Protein AF-A0AAD5WHU2-F1 (afdb_monomer_lite)

Foldseek 3Di:
DDDPDDPPPPCVVVVVVVCVVVVVPDPPPPDDQDFDPQCVQVVHTHGPVVCQVVPPCNPPPPPRDPPPPPPPPD

Structure (mmCIF, N/CA/C/O backbone):
data_AF-A0AAD5WHU2-F1
#
_entry.id   AF-A0AAD5WHU2-F1
#
loop_
_atom_site.group_PDB
_atom_site.id
_atom_site.type_symbol
_atom_site.label_atom_id
_atom_site.label_alt_id
_atom_site.label_comp_id
_atom_site.label_asym_id
_atom_site.label_entity_id
_atom_site.label_seq_id
_atom_site.pdbx_PDB_ins_code
_atom_site.Cartn_x
_atom_site.Cartn_y
_atom_site.Cartn_z
_atom_site.occupancy
_atom_site.B_iso_or_equiv
_atom_site.auth_seq_id
_atom_site.auth_comp_id
_atom_site.auth_asym_id
_atom_site.auth_atom_id
_atom_site.pdbx_PDB_model_num
ATOM 1 N N . MET A 1 1 ? 47.028 -22.643 -37.665 1.00 44.47 1 MET A N 1
ATOM 2 C CA . MET A 1 1 ? 47.543 -22.826 -36.293 1.00 44.47 1 MET A CA 1
ATOM 3 C C . MET A 1 1 ? 46.867 -21.786 -35.417 1.00 44.47 1 MET A C 1
ATOM 5 O O . MET A 1 1 ? 47.083 -20.598 -35.602 1.00 44.47 1 MET A O 1
ATOM 9 N N . THR A 1 2 ? 45.934 -22.245 -34.592 1.00 55.28 2 THR A N 1
ATOM 10 C CA . THR A 1 2 ? 44.979 -21.444 -33.819 1.00 55.28 2 THR A CA 1
ATOM 11 C C . THR A 1 2 ? 45.590 -21.051 -32.490 1.00 55.28 2 THR A C 1
ATOM 13 O O . THR A 1 2 ? 45.795 -21.959 -31.698 1.00 55.28 2 THR A O 1
ATOM 16 N N . GLN A 1 3 ? 45.820 -19.764 -32.210 1.00 48.31 3 GLN A N 1
ATOM 17 C CA . GLN A 1 3 ? 45.968 -19.264 -30.832 1.00 48.31 3 GLN A CA 1
ATOM 18 C C . GLN A 1 3 ? 45.502 -17.801 -30.742 1.00 48.31 3 GLN A C 1
ATOM 20 O O . GLN A 1 3 ? 46.301 -16.871 -30.711 1.00 48.31 3 GLN A O 1
ATOM 25 N N . LEU A 1 4 ? 44.182 -17.589 -30.706 1.00 57.03 4 LEU A N 1
ATOM 26 C CA . LEU A 1 4 ? 43.619 -16.362 -30.142 1.00 57.03 4 LEU A CA 1
ATOM 27 C C . LEU A 1 4 ? 43.667 -16.523 -28.621 1.00 57.03 4 LEU A C 1
ATOM 29 O O . LEU A 1 4 ? 42.908 -17.297 -28.041 1.00 57.03 4 LEU A O 1
ATOM 33 N N . GLY A 1 5 ? 44.644 -15.862 -28.003 1.00 45.12 5 GLY A N 1
ATOM 34 C CA . GLY A 1 5 ? 44.888 -15.911 -26.570 1.00 45.12 5 GLY A CA 1
ATOM 35 C C . GLY A 1 5 ? 43.681 -15.419 -25.776 1.00 45.12 5 GLY A C 1
ATOM 36 O O . GLY A 1 5 ? 43.246 -14.275 -25.907 1.00 45.12 5 GLY A O 1
ATOM 37 N N . PHE A 1 6 ? 43.169 -16.288 -24.912 1.00 55.78 6 PHE A N 1
ATOM 38 C CA . PHE A 1 6 ? 42.206 -15.943 -23.879 1.00 55.78 6 PHE A CA 1
ATOM 39 C C . PHE A 1 6 ? 42.912 -15.118 -22.795 1.00 55.78 6 PHE A C 1
ATOM 41 O O . PHE A 1 6 ? 43.401 -15.655 -21.804 1.00 55.78 6 PHE A O 1
ATOM 48 N N . TYR A 1 7 ? 42.969 -13.796 -22.965 1.00 53.34 7 TYR A N 1
ATOM 49 C CA . TYR A 1 7 ? 43.267 -12.891 -21.854 1.00 53.34 7 TYR A CA 1
ATOM 50 C C . TYR A 1 7 ? 42.067 -12.892 -20.901 1.00 53.34 7 TYR A C 1
ATOM 52 O O . TYR A 1 7 ? 41.156 -12.073 -21.028 1.00 53.34 7 TYR A O 1
ATOM 60 N N . ALA A 1 8 ? 42.050 -13.827 -19.950 1.00 58.50 8 ALA A N 1
ATOM 61 C CA . ALA A 1 8 ? 41.117 -13.786 -18.833 1.00 58.50 8 ALA A CA 1
ATOM 62 C C . ALA A 1 8 ? 41.395 -12.506 -18.028 1.00 58.50 8 ALA A C 1
ATOM 64 O O . ALA A 1 8 ? 42.418 -12.382 -17.356 1.00 58.50 8 ALA A O 1
A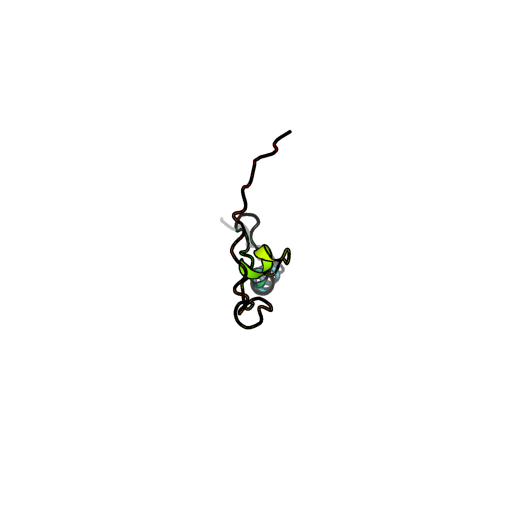TOM 65 N N . LYS A 1 9 ? 40.513 -11.510 -18.166 1.00 61.34 9 LYS A N 1
ATOM 66 C CA . LYS A 1 9 ? 40.602 -10.226 -17.465 1.00 61.34 9 LYS A CA 1
ATOM 67 C C . LYS A 1 9 ? 40.334 -10.468 -15.970 1.00 61.34 9 LYS A C 1
ATOM 69 O O . LYS A 1 9 ? 39.207 -10.814 -15.621 1.00 61.34 9 LYS A O 1
ATOM 74 N N . PRO A 1 10 ? 41.312 -10.254 -15.069 1.00 56.84 10 PRO A N 1
ATOM 75 C CA . PRO A 1 10 ? 41.176 -10.586 -13.645 1.00 56.84 10 PRO A CA 1
ATOM 76 C C . PRO A 1 10 ? 40.125 -9.745 -12.895 1.00 56.84 10 PRO A C 1
ATOM 78 O O . PRO A 1 10 ? 39.780 -10.064 -11.763 1.00 56.84 10 PRO A O 1
ATOM 81 N N . PHE A 1 11 ? 39.588 -8.685 -13.509 1.00 55.22 11 PHE A N 1
ATOM 82 C CA . PHE A 1 11 ? 38.657 -7.753 -12.863 1.00 55.22 11 PHE A CA 1
ATOM 83 C C . PHE A 1 11 ? 37.168 -8.136 -13.002 1.00 55.22 11 PHE A C 1
ATOM 85 O O . PHE A 1 11 ? 36.339 -7.658 -12.229 1.00 55.22 11 PHE A O 1
ATOM 92 N N . GLU A 1 12 ? 36.813 -9.032 -13.932 1.00 52.78 12 GLU A N 1
ATOM 93 C CA . GLU A 1 12 ? 35.412 -9.417 -14.206 1.00 52.78 12 GLU A CA 1
ATOM 94 C C . GLU A 1 12 ? 34.781 -10.258 -13.077 1.00 52.78 12 GLU A C 1
ATOM 96 O O . GLU A 1 12 ? 33.578 -10.182 -12.820 1.00 52.78 12 GLU A O 1
ATOM 101 N N . LEU A 1 13 ? 35.594 -11.012 -12.327 1.00 56.06 13 LEU A N 1
ATOM 102 C CA . LEU A 1 13 ? 35.136 -11.802 -11.171 1.00 56.06 13 LEU A CA 1
ATOM 103 C C . LEU A 1 13 ? 34.636 -10.919 -10.009 1.00 56.06 13 LEU A C 1
ATOM 105 O O . LEU A 1 13 ? 33.777 -11.335 -9.224 1.00 56.06 13 LEU A O 1
ATOM 109 N N . SER A 1 14 ? 35.127 -9.679 -9.926 1.00 60.81 14 SER A N 1
ATOM 110 C CA . SER A 1 14 ? 34.723 -8.701 -8.911 1.00 60.81 14 SER A CA 1
ATOM 111 C C . SER A 1 14 ? 33.297 -8.189 -9.154 1.00 60.81 14 SER A C 1
ATOM 113 O O . SER A 1 14 ? 32.480 -8.134 -8.235 1.00 60.81 14 SER A O 1
ATOM 115 N N . LEU A 1 15 ? 32.930 -7.928 -10.414 1.00 58.09 15 LEU A N 1
ATOM 116 C CA . LEU A 1 15 ? 31.585 -7.467 -10.782 1.00 58.09 15 LEU A CA 1
ATOM 117 C C . LEU A 1 15 ? 30.507 -8.529 -10.519 1.00 58.09 15 LEU A C 1
ATOM 119 O O . LEU A 1 15 ? 29.414 -8.204 -10.048 1.00 58.09 15 LEU A O 1
ATOM 123 N N . LEU A 1 16 ? 30.821 -9.811 -10.744 1.00 61.97 16 LEU A N 1
ATOM 124 C CA . LEU A 1 16 ? 29.909 -10.928 -10.464 1.00 61.97 16 LEU A CA 1
ATOM 125 C C . LEU A 1 16 ? 29.657 -11.139 -8.961 1.00 61.97 16 LEU A C 1
ATOM 127 O O . LEU A 1 16 ? 28.622 -11.682 -8.574 1.00 61.97 16 LEU A O 1
ATOM 131 N N . SER A 1 17 ? 30.594 -10.706 -8.124 1.00 58.88 17 SER A N 1
ATOM 132 C CA . SER A 1 17 ? 30.474 -10.762 -6.666 1.00 58.88 17 SER A CA 1
ATOM 133 C C . SER A 1 17 ? 29.707 -9.548 -6.129 1.00 58.88 17 SER A C 1
ATOM 135 O O . SER A 1 17 ? 28.869 -9.687 -5.240 1.00 58.88 17 SER A O 1
ATOM 137 N N . LEU A 1 18 ? 29.904 -8.371 -6.735 1.00 61.44 18 LEU A N 1
ATOM 138 C CA . LEU A 1 18 ? 29.197 -7.134 -6.384 1.00 61.44 18 LEU A CA 1
ATOM 139 C C . LEU A 1 18 ? 27.736 -7.115 -6.850 1.00 61.44 18 LEU A C 1
ATOM 141 O O . LEU A 1 18 ? 26.891 -6.578 -6.134 1.00 61.44 18 LEU A O 1
ATOM 145 N N . LYS A 1 19 ? 27.388 -7.748 -7.981 1.00 60.34 19 LYS A N 1
ATOM 146 C CA . LYS A 1 19 ? 25.975 -7.858 -8.396 1.00 60.34 19 LYS A CA 1
ATOM 147 C C . LYS A 1 19 ? 25.122 -8.531 -7.318 1.00 60.34 19 LYS A C 1
ATOM 149 O O . LYS A 1 19 ? 24.024 -8.072 -7.058 1.00 60.34 19 LYS A O 1
ATOM 154 N N . ASN A 1 20 ? 25.633 -9.540 -6.609 1.00 57.53 20 ASN A N 1
ATOM 155 C CA . ASN A 1 20 ? 24.855 -10.235 -5.578 1.00 57.53 20 ASN A CA 1
ATOM 156 C C . ASN A 1 20 ? 24.587 -9.335 -4.356 1.00 57.53 20 ASN A C 1
ATOM 158 O O . ASN A 1 20 ? 23.575 -9.498 -3.678 1.00 57.53 20 ASN A O 1
ATOM 162 N N . VAL A 1 21 ? 25.460 -8.352 -4.109 1.00 57.75 21 VAL A N 1
ATOM 163 C CA . VAL A 1 21 ? 25.276 -7.322 -3.074 1.00 57.75 21 VAL A CA 1
ATOM 164 C C . VAL A 1 21 ? 24.273 -6.254 -3.539 1.00 57.75 21 VAL A C 1
ATOM 166 O O 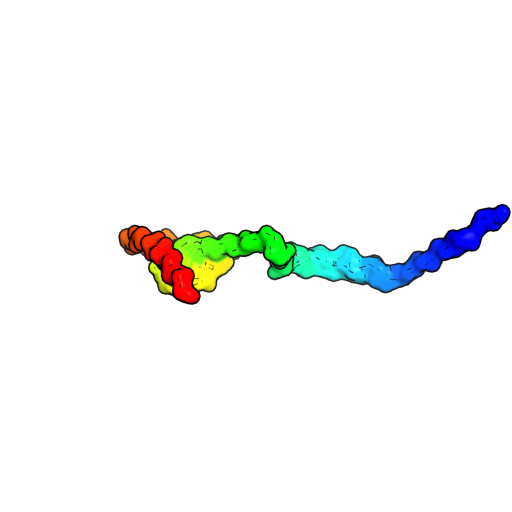. VAL A 1 21 ? 23.431 -5.813 -2.758 1.00 57.75 21 VAL A O 1
ATOM 169 N N . ILE A 1 22 ? 24.308 -5.879 -4.822 1.00 57.22 22 ILE A N 1
ATOM 170 C CA . ILE A 1 22 ? 23.495 -4.801 -5.416 1.00 57.22 22 ILE A CA 1
ATOM 171 C C . ILE A 1 22 ? 22.068 -5.266 -5.793 1.00 57.22 22 ILE A C 1
ATOM 173 O O . ILE A 1 22 ? 21.112 -4.493 -5.688 1.00 57.22 22 ILE A O 1
ATOM 177 N N . GLU A 1 23 ? 21.878 -6.544 -6.138 1.00 51.75 23 GLU A N 1
ATOM 178 C CA . GLU A 1 23 ? 20.581 -7.152 -6.504 1.00 51.75 23 GLU A CA 1
ATOM 179 C C . GLU A 1 23 ? 19.538 -7.096 -5.370 1.00 51.75 23 GLU A C 1
ATOM 181 O O . GLU A 1 23 ? 18.346 -7.317 -5.598 1.00 51.75 23 GLU A O 1
ATOM 186 N N . THR A 1 24 ? 19.941 -6.760 -4.138 1.00 55.38 24 THR A N 1
ATOM 187 C CA . THR A 1 24 ? 18.997 -6.668 -3.015 1.00 55.38 24 THR A CA 1
ATOM 188 C C . THR A 1 24 ? 18.285 -5.310 -2.919 1.00 55.38 24 THR A C 1
ATOM 190 O O . THR A 1 24 ? 17.183 -5.265 -2.355 1.00 55.38 24 THR A O 1
ATOM 193 N N . ASP A 1 25 ? 18.796 -4.236 -3.542 1.00 55.53 25 ASP A N 1
ATOM 194 C CA . ASP A 1 25 ? 18.120 -2.923 -3.497 1.00 55.53 25 ASP A CA 1
ATOM 195 C C . ASP A 1 25 ? 18.049 -2.116 -4.800 1.00 55.53 25 ASP A C 1
ATOM 197 O O . ASP A 1 25 ? 17.415 -1.063 -4.818 1.00 55.53 25 ASP A O 1
ATOM 201 N N . CYS A 1 26 ? 18.564 -2.616 -5.923 1.00 53.94 26 CYS A N 1
ATOM 202 C CA . CYS A 1 26 ? 18.375 -1.942 -7.207 1.00 53.94 26 CYS A CA 1
ATOM 203 C C . CYS A 1 26 ? 17.229 -2.588 -7.997 1.00 53.94 26 CYS A C 1
ATOM 205 O O . CYS A 1 26 ? 17.416 -3.643 -8.604 1.00 53.94 26 CYS A O 1
ATOM 207 N N . PRO A 1 27 ? 16.019 -1.995 -8.039 1.00 56.16 27 PRO A N 1
ATOM 208 C CA . PRO A 1 27 ? 15.050 -2.411 -9.033 1.00 56.16 27 PRO A CA 1
ATOM 209 C C . PRO A 1 27 ? 15.643 -2.121 -10.411 1.00 56.16 27 PRO A C 1
ATOM 211 O O . PRO A 1 27 ? 15.862 -0.964 -10.764 1.00 56.16 27 PRO A O 1
ATOM 214 N N . SER A 1 28 ? 15.882 -3.174 -11.197 1.00 59.06 28 SER A N 1
ATOM 215 C CA . SER A 1 28 ? 15.888 -3.085 -12.660 1.00 59.06 28 SER A CA 1
ATOM 216 C C . SER A 1 28 ? 14.839 -2.046 -13.072 1.00 59.06 28 SER A C 1
ATOM 218 O O . SER A 1 28 ? 13.692 -2.139 -12.628 1.00 59.06 28 SER A O 1
ATOM 220 N N . TYR A 1 29 ? 15.233 -1.045 -13.866 1.00 57.94 29 TYR A N 1
ATOM 221 C CA . TYR A 1 29 ? 14.408 0.114 -14.252 1.00 57.94 29 TYR A CA 1
ATOM 222 C C . TYR A 1 29 ? 13.026 -0.280 -14.828 1.00 57.94 29 TYR A C 1
ATOM 224 O O . TYR A 1 29 ? 12.097 0.523 -14.874 1.00 57.94 29 TYR A O 1
ATOM 232 N N . SER A 1 30 ? 12.855 -1.552 -15.194 1.00 66.00 30 SER A N 1
ATOM 233 C CA . SER A 1 30 ? 11.627 -2.160 -15.702 1.00 66.00 30 SER A CA 1
ATOM 234 C C . SER A 1 30 ? 10.674 -2.723 -14.630 1.00 66.00 30 SER A C 1
ATOM 236 O O . SER A 1 30 ? 9.521 -3.011 -14.947 1.00 66.00 30 SER A O 1
ATOM 238 N N . LYS A 1 31 ? 11.089 -2.894 -13.365 1.00 75.56 31 LYS A N 1
ATOM 239 C CA . LYS A 1 31 ? 10.257 -3.481 -12.294 1.00 75.56 31 LYS A CA 1
ATOM 240 C C . LYS A 1 31 ? 9.857 -2.414 -11.276 1.00 75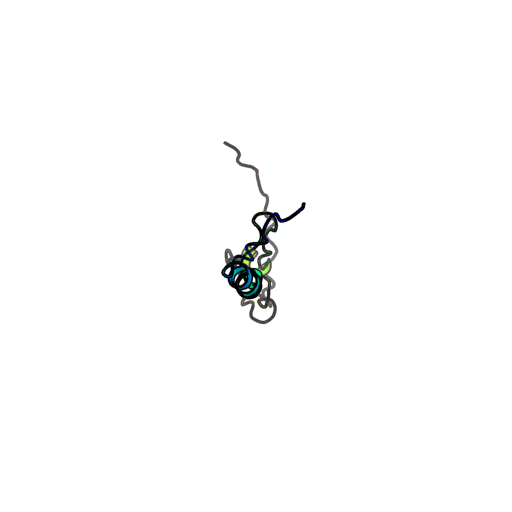.56 31 LYS A C 1
ATOM 242 O O . LYS A 1 31 ? 10.635 -2.029 -10.406 1.00 75.56 31 LYS A O 1
ATOM 247 N N . ARG A 1 32 ? 8.606 -1.949 -11.349 1.00 80.94 32 ARG A N 1
ATOM 248 C CA . ARG A 1 32 ? 8.026 -1.056 -10.332 1.00 80.94 32 ARG A CA 1
ATOM 249 C C . ARG A 1 32 ? 8.111 -1.723 -8.954 1.00 80.94 32 ARG A C 1
ATOM 251 O O . ARG A 1 32 ? 7.548 -2.795 -8.746 1.00 80.94 32 ARG A O 1
ATOM 258 N N . VAL A 1 33 ? 8.781 -1.072 -8.004 1.00 84.56 33 VAL A N 1
ATOM 259 C CA . VAL A 1 33 ? 8.811 -1.534 -6.611 1.00 84.56 33 VAL A CA 1
ATOM 260 C C . VAL A 1 33 ? 7.455 -1.250 -5.959 1.00 84.56 33 VAL A C 1
ATOM 262 O O . VAL A 1 33 ? 7.007 -0.101 -5.975 1.00 84.56 33 VAL A O 1
ATOM 265 N N . PRO A 1 34 ? 6.787 -2.258 -5.371 1.00 90.56 34 PRO A N 1
ATOM 266 C CA . PRO A 1 34 ? 5.496 -2.053 -4.733 1.00 90.56 34 PRO A CA 1
ATOM 267 C C . PRO A 1 34 ? 5.636 -1.298 -3.405 1.00 90.56 34 PRO A C 1
ATOM 269 O O . PRO A 1 34 ? 6.465 -1.631 -2.548 1.00 90.56 34 PRO A O 1
ATOM 272 N N . ASN A 1 35 ? 4.750 -0.323 -3.208 1.00 93.56 35 ASN A N 1
ATOM 273 C CA . ASN A 1 35 ? 4.608 0.429 -1.964 1.00 93.56 35 ASN A CA 1
ATOM 274 C C . ASN A 1 35 ? 3.430 -0.089 -1.132 1.00 93.56 35 ASN A C 1
ATOM 276 O O . ASN A 1 35 ? 2.500 -0.715 -1.640 1.00 93.56 35 ASN A O 1
ATOM 280 N N . CYS A 1 36 ? 3.460 0.183 0.170 1.00 93.25 36 CYS A N 1
ATOM 281 C CA . CYS A 1 36 ? 2.368 -0.134 1.071 1.00 93.25 36 CYS A CA 1
ATOM 282 C C . CYS A 1 36 ? 1.138 0.718 0.760 1.00 93.25 36 CYS A C 1
ATOM 284 O O . CYS A 1 36 ? 1.158 1.940 0.904 1.00 93.25 36 CYS A O 1
ATOM 286 N N . GLN A 1 37 ? 0.046 0.045 0.401 1.00 91.00 37 GLN A N 1
ATOM 287 C CA . GLN A 1 37 ? -1.205 0.700 0.040 1.00 91.00 37 GLN A CA 1
ATOM 288 C C . GLN A 1 37 ? -1.823 1.486 1.204 1.00 91.00 37 GLN A C 1
ATOM 290 O O . GLN A 1 37 ? -2.310 2.592 0.999 1.00 91.00 37 GLN A O 1
ATOM 295 N N . LYS A 1 38 ? -1.774 0.943 2.430 1.00 91.00 38 LYS A N 1
ATOM 296 C CA . LYS A 1 38 ? -2.296 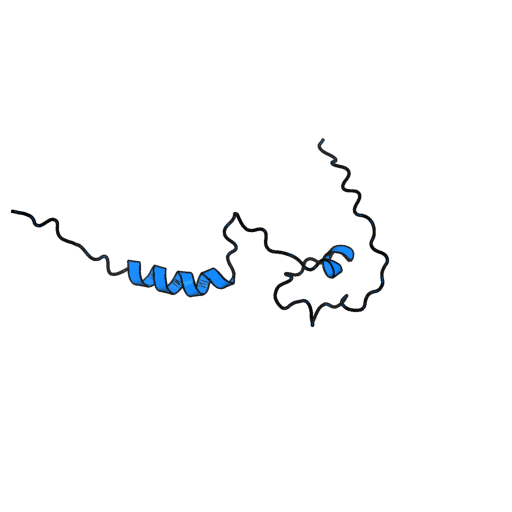1.622 3.627 1.00 91.00 38 LYS A CA 1
ATOM 297 C C . LYS A 1 38 ? -1.546 2.928 3.878 1.00 91.00 38 LYS A C 1
ATOM 299 O O . LYS A 1 38 ? -2.175 3.965 3.993 1.00 91.00 38 LYS A O 1
ATOM 304 N N . CYS A 1 39 ? -0.212 2.912 3.846 1.00 92.94 39 CYS A N 1
ATOM 305 C CA . CYS A 1 39 ? 0.578 4.143 3.934 1.00 92.94 39 CYS A CA 1
ATOM 306 C C . CYS A 1 39 ? 0.231 5.135 2.820 1.00 92.94 39 CYS A C 1
ATOM 308 O O . CYS A 1 39 ? 0.055 6.319 3.104 1.00 92.94 39 CYS A O 1
ATOM 310 N N . GLY A 1 40 ? 0.060 4.654 1.584 1.00 91.56 40 GLY A N 1
ATOM 311 C CA . GLY A 1 40 ? -0.319 5.495 0.448 1.00 91.56 40 GLY A CA 1
ATOM 312 C C . GLY A 1 40 ? -1.646 6.231 0.653 1.00 91.56 40 GLY A C 1
ATOM 313 O O . GLY A 1 40 ? -1.739 7.408 0.320 1.00 91.56 40 GLY A O 1
ATOM 314 N N . GLN A 1 41 ? -2.635 5.586 1.280 1.00 90.50 41 GLN A N 1
ATOM 315 C CA . GLN A 1 41 ? -3.924 6.208 1.626 1.00 90.50 41 GLN A CA 1
ATOM 316 C C . GLN A 1 41 ? -3.795 7.358 2.638 1.00 90.50 41 GLN A C 1
ATOM 318 O O . GLN A 1 41 ? -4.664 8.220 2.690 1.00 90.50 41 GLN A O 1
ATOM 323 N N . HIS A 1 42 ? -2.698 7.403 3.396 1.00 91.00 42 HIS A N 1
ATOM 324 C CA . HIS A 1 42 ? -2.370 8.467 4.349 1.00 91.00 42 HIS A CA 1
ATOM 325 C C . HIS A 1 42 ? -1.263 9.406 3.847 1.00 91.00 42 HIS A C 1
ATOM 327 O O . HIS A 1 42 ? -0.639 10.106 4.642 1.00 91.00 42 HIS A O 1
ATOM 333 N N . GLY A 1 43 ? -0.951 9.389 2.546 1.00 90.38 43 GLY A N 1
ATOM 334 C CA . GLY A 1 43 ? 0.090 10.240 1.956 1.00 90.38 43 GLY A CA 1
ATOM 335 C C . GLY A 1 43 ? 1.527 9.823 2.296 1.00 90.38 43 GLY A C 1
ATOM 336 O O . GLY A 1 43 ? 2.470 10.553 1.996 1.00 90.38 43 GLY A O 1
ATOM 337 N N . ARG A 1 44 ? 1.731 8.645 2.896 1.00 90.69 44 ARG A N 1
ATOM 338 C CA . ARG A 1 44 ? 3.054 8.116 3.260 1.00 90.69 44 ARG A CA 1
ATOM 339 C C . ARG A 1 44 ? 3.528 7.095 2.225 1.00 90.69 44 ARG A C 1
ATOM 341 O O . ARG A 1 44 ? 2.812 6.160 1.874 1.00 90.69 44 ARG A O 1
ATOM 348 N N . LYS A 1 45 ? 4.770 7.222 1.757 1.00 90.88 45 LYS A N 1
ATOM 349 C CA . LYS A 1 45 ? 5.398 6.236 0.862 1.00 90.88 45 LYS A CA 1
ATOM 350 C C . LYS A 1 45 ? 6.300 5.322 1.684 1.00 90.88 45 LYS A C 1
ATOM 352 O O . LYS A 1 45 ? 7.268 5.772 2.282 1.00 90.88 45 LYS A O 1
ATOM 357 N N . SER A 1 46 ? 5.982 4.034 1.718 1.00 91.00 46 SER A N 1
ATOM 358 C CA . SER A 1 46 ? 6.812 3.018 2.372 1.00 91.00 46 SER A CA 1
ATOM 359 C C . SER A 1 46 ? 6.867 1.783 1.490 1.00 91.00 46 SER A C 1
ATOM 361 O O . SER A 1 46 ? 5.828 1.350 0.991 1.00 91.00 46 SER A O 1
ATOM 363 N N . ARG A 1 47 ? 8.058 1.211 1.290 1.00 92.38 47 ARG A N 1
ATOM 364 C CA . ARG A 1 47 ? 8.230 -0.022 0.509 1.00 92.38 47 ARG A CA 1
ATOM 365 C C . ARG A 1 47 ? 7.447 -1.156 1.164 1.00 92.38 47 ARG A C 1
ATOM 367 O O . ARG A 1 47 ? 7.455 -1.277 2.382 1.00 92.38 47 ARG A O 1
ATOM 374 N N . LEU A 1 48 ? 6.764 -1.992 0.381 1.00 91.69 48 LEU A N 1
ATOM 375 C CA . LEU A 1 48 ? 5.916 -3.050 0.946 1.00 91.69 48 LEU A CA 1
ATOM 376 C C . LEU A 1 48 ? 6.734 -4.200 1.574 1.00 91.69 48 LEU A C 1
ATOM 378 O O . LEU A 1 48 ? 6.288 -4.807 2.550 1.00 91.69 48 LEU A O 1
ATOM 382 N N . LYS A 1 49 ? 7.933 -4.486 1.040 1.00 91.31 49 LYS A N 1
ATOM 383 C CA . LYS A 1 49 ? 8.830 -5.552 1.528 1.00 91.31 49 LYS A CA 1
ATOM 384 C C . LYS A 1 49 ? 9.177 -5.311 3.004 1.00 91.31 49 LYS A C 1
ATOM 386 O O . LYS A 1 49 ? 9.704 -4.263 3.347 1.00 91.31 49 LYS A O 1
ATOM 391 N N . GLY A 1 50 ? 8.830 -6.258 3.880 1.00 91.50 50 GLY A N 1
ATOM 392 C CA . GLY A 1 50 ? 9.066 -6.176 5.333 1.00 91.50 50 GLY A CA 1
ATOM 393 C C . GLY A 1 50 ? 8.133 -5.234 6.113 1.00 91.50 50 GLY A C 1
ATOM 394 O O . GLY A 1 50 ? 8.024 -5.346 7.330 1.00 91.50 50 GLY A O 1
ATOM 395 N N . HIS A 1 51 ? 7.386 -4.363 5.436 1.00 94.12 51 HIS A N 1
ATOM 396 C CA . HIS A 1 51 ? 6.639 -3.286 6.083 1.00 94.12 51 HIS A CA 1
ATOM 397 C C . HIS A 1 51 ? 5.286 -3.709 6.681 1.00 94.12 51 HIS A C 1
ATOM 399 O O . HIS A 1 51 ? 4.772 -3.035 7.567 1.00 94.12 51 HIS A O 1
ATOM 405 N N . LYS A 1 52 ? 4.699 -4.839 6.254 1.00 90.00 52 LYS A N 1
ATOM 406 C CA . LYS A 1 52 ? 3.343 -5.261 6.673 1.00 90.00 52 LYS A CA 1
ATOM 407 C C . LYS A 1 52 ? 3.146 -5.285 8.200 1.00 90.00 52 LYS A C 1
ATOM 409 O O . LYS A 1 52 ? 2.100 -4.857 8.673 1.00 90.00 52 LYS A O 1
ATOM 414 N N . ARG A 1 53 ? 4.133 -5.779 8.961 1.00 92.38 53 ARG A N 1
ATOM 415 C CA . ARG A 1 53 ? 4.038 -5.945 10.428 1.00 92.38 53 ARG A CA 1
ATOM 416 C C . ARG A 1 53 ? 4.290 -4.653 11.210 1.00 92.38 53 ARG A C 1
ATOM 418 O O . ARG A 1 53 ? 3.696 -4.463 12.263 1.00 92.38 53 ARG A O 1
ATOM 425 N N . ILE A 1 54 ? 5.136 -3.778 10.670 1.00 94.44 54 ILE A N 1
ATOM 426 C CA . ILE A 1 54 ? 5.532 -2.501 11.283 1.00 94.44 54 ILE A CA 1
ATOM 427 C C . ILE A 1 54 ? 4.715 -1.314 10.758 1.00 94.44 54 ILE A C 1
ATOM 429 O O . ILE A 1 54 ? 5.004 -0.167 11.082 1.00 94.44 54 ILE A O 1
ATOM 433 N N . CYS A 1 55 ? 3.730 -1.565 9.891 1.00 93.88 55 CYS 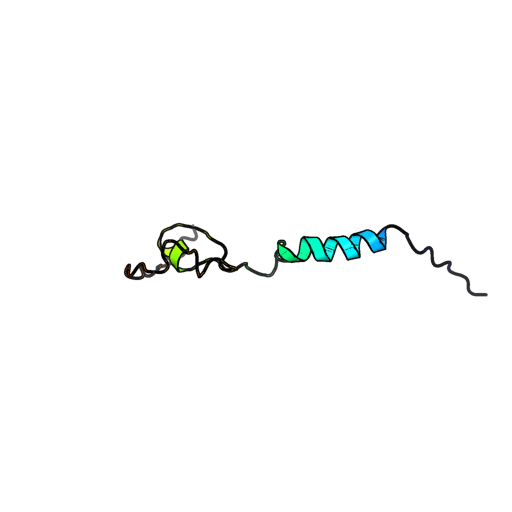A N 1
ATOM 434 C CA . CYS A 1 55 ? 2.949 -0.506 9.275 1.00 93.88 55 CYS A CA 1
ATOM 435 C C . CYS A 1 55 ? 2.175 0.264 10.362 1.00 93.88 55 CYS A C 1
ATOM 437 O O . CYS A 1 55 ? 1.359 -0.345 11.059 1.00 93.88 55 CYS A O 1
ATOM 439 N N . PRO A 1 56 ? 2.359 1.592 10.480 1.00 92.94 56 PRO A N 1
ATOM 440 C CA . PRO A 1 56 ? 1.659 2.397 11.486 1.00 92.94 56 PRO A CA 1
ATOM 441 C C . PRO A 1 56 ? 0.145 2.419 11.248 1.00 92.94 56 PRO A C 1
ATOM 443 O O . PRO A 1 56 ? -0.640 2.585 12.172 1.00 92.94 56 PRO A O 1
ATOM 446 N N . PHE A 1 57 ? -0.276 2.179 10.005 1.00 92.88 57 PHE A N 1
ATOM 447 C CA . PHE A 1 57 ? -1.678 2.138 9.600 1.00 92.88 57 PHE A CA 1
ATOM 448 C C . PHE A 1 57 ? -2.220 0.707 9.474 1.00 92.88 57 PHE A C 1
ATOM 450 O O . PHE A 1 57 ? -3.277 0.507 8.867 1.00 92.88 57 PHE A O 1
ATOM 457 N N . LYS A 1 58 ? -1.525 -0.313 10.014 1.00 91.75 58 LYS A N 1
ATOM 458 C CA . LYS A 1 58 ? -1.944 -1.725 9.890 1.00 91.75 58 LYS A CA 1
ATOM 459 C C . LYS A 1 58 ? -3.389 -1.930 10.381 1.00 91.75 58 LYS A C 1
ATOM 461 O O . LYS A 1 58 ? -4.162 -2.588 9.686 1.00 91.75 58 LYS A O 1
ATOM 466 N N . GLU A 1 59 ? -3.776 -1.252 11.465 1.00 91.31 59 GLU A N 1
ATOM 467 C CA . GLU A 1 59 ? -5.103 -1.341 12.107 1.00 91.31 59 GLU A CA 1
ATOM 468 C C . GLU A 1 59 ? -6.038 -0.171 11.765 1.00 91.31 59 GLU A C 1
ATOM 470 O O . GLU A 1 59 ? -7.184 -0.159 12.208 1.00 91.31 59 GLU A O 1
ATOM 475 N N . CYS A 1 60 ? -5.603 0.802 10.951 1.00 90.06 60 CYS A N 1
ATOM 476 C CA . CYS A 1 60 ? -6.504 1.874 10.521 1.00 90.06 60 CYS A CA 1
ATOM 477 C C . CYS A 1 60 ? -7.664 1.280 9.705 1.00 90.06 60 CYS A C 1
ATOM 479 O O . CYS A 1 60 ? -7.463 0.481 8.779 1.00 90.06 60 CYS A O 1
ATOM 481 N N . LYS A 1 61 ? -8.876 1.713 10.072 1.00 87.31 61 LYS A N 1
ATOM 482 C CA . LYS A 1 61 ? -10.167 1.368 9.450 1.00 87.31 61 LYS A CA 1
ATOM 483 C C . LYS A 1 61 ? -10.709 2.497 8.571 1.00 87.31 61 LYS A C 1
ATOM 485 O O . LYS A 1 61 ? -11.891 2.543 8.255 1.00 87.31 61 LYS A O 1
ATOM 490 N N . CYS A 1 62 ? -9.846 3.444 8.237 1.00 85.88 62 CYS A N 1
ATOM 491 C CA . CYS A 1 62 ? -10.192 4.654 7.524 1.00 85.88 62 CYS A CA 1
ATOM 492 C C . CYS A 1 62 ? -10.797 4.269 6.164 1.00 85.88 62 CYS A C 1
ATOM 494 O O . CYS A 1 62 ? -10.256 3.412 5.459 1.00 85.88 62 CYS A O 1
ATOM 496 N N . ALA A 1 63 ? -11.955 4.843 5.828 1.00 73.69 63 ALA A N 1
ATOM 497 C CA . ALA A 1 63 ? -12.656 4.510 4.596 1.00 73.69 63 ALA A CA 1
ATOM 498 C C . ALA A 1 63 ? -11.748 4.813 3.397 1.00 73.69 63 ALA A C 1
ATOM 500 O O . ALA A 1 63 ? -11.164 5.892 3.296 1.00 73.69 63 ALA A O 1
ATOM 501 N N . LYS A 1 64 ? -11.598 3.840 2.494 1.00 69.19 64 LYS A N 1
ATOM 502 C CA . LYS A 1 64 ? -10.776 3.985 1.291 1.00 69.19 64 LYS A CA 1
ATOM 503 C C . LYS A 1 64 ? -11.339 5.129 0.448 1.00 69.19 64 LYS A C 1
ATOM 505 O O . LYS A 1 64 ? -12.349 4.950 -0.229 1.00 69.19 64 LYS A O 1
ATOM 510 N N . VAL A 1 65 ? -10.674 6.283 0.454 1.00 64.19 65 VAL A N 1
ATOM 511 C CA . VAL A 1 65 ? -10.968 7.349 -0.507 1.00 64.19 65 VAL A CA 1
ATOM 512 C C . VAL A 1 65 ? -10.691 6.791 -1.905 1.00 64.19 65 VAL A C 1
ATOM 514 O O . VAL A 1 65 ? -9.579 6.345 -2.201 1.00 64.19 65 VAL A O 1
ATOM 517 N N . ARG A 1 66 ? -11.726 6.702 -2.752 1.00 59.97 66 ARG A N 1
ATOM 518 C CA . ARG A 1 66 ? -11.550 6.330 -4.161 1.00 59.97 66 ARG A CA 1
ATOM 519 C C . ARG A 1 66 ? -10.657 7.396 -4.783 1.00 59.97 66 ARG A C 1
ATOM 521 O O . ARG A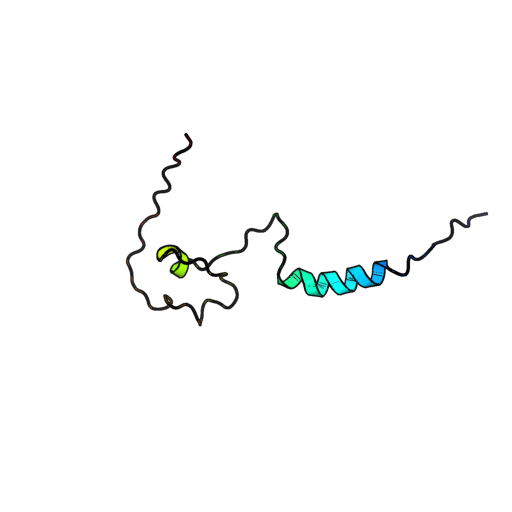 1 66 ? -11.068 8.540 -4.933 1.00 59.97 66 ARG A O 1
ATOM 528 N N . SER A 1 67 ? -9.425 7.023 -5.111 1.00 53.50 67 SER A N 1
ATOM 529 C CA . SER A 1 67 ? -8.543 7.830 -5.942 1.00 53.50 67 SER A CA 1
ATOM 530 C C . SER A 1 67 ? -9.185 7.943 -7.325 1.00 53.50 67 SER A C 1
ATOM 532 O O . SER A 1 67 ? -8.945 7.110 -8.193 1.00 53.50 67 SER A O 1
ATOM 534 N N . ASN A 1 68 ? -10.048 8.936 -7.527 1.00 46.91 68 ASN A N 1
ATOM 535 C CA . ASN A 1 68 ? -10.452 9.338 -8.864 1.00 46.91 68 ASN A CA 1
ATOM 536 C C . ASN A 1 68 ? -9.248 10.052 -9.478 1.00 46.91 68 ASN A C 1
ATOM 538 O O . ASN A 1 68 ? -9.081 11.261 -9.334 1.00 46.91 68 ASN A O 1
ATOM 542 N N . SER A 1 69 ? -8.365 9.285 -10.116 1.00 49.75 69 SER A N 1
ATOM 543 C CA . SER A 1 69 ? -7.339 9.813 -11.010 1.00 49.75 69 SER A CA 1
ATOM 544 C C . SER A 1 69 ? -8.029 10.420 -12.231 1.00 49.75 69 SER A C 1
ATOM 546 O O . SER A 1 69 ? -8.091 9.808 -13.294 1.00 49.75 69 SER A O 1
ATOM 548 N N . VAL A 1 70 ? -8.568 11.630 -12.084 1.00 54.22 70 VAL A N 1
ATOM 549 C CA . VAL A 1 70 ? -8.786 12.503 -13.235 1.00 54.22 70 VAL A CA 1
ATOM 550 C C . VAL A 1 70 ? -7.408 12.784 -13.822 1.00 54.22 70 VAL A C 1
ATOM 552 O O . VAL A 1 70 ? -6.584 13.467 -13.216 1.00 54.22 70 VAL A O 1
ATOM 555 N N . ASN A 1 71 ? -7.135 12.187 -14.982 1.00 55.72 71 ASN A N 1
ATOM 556 C CA . ASN A 1 71 ? -6.029 12.569 -15.848 1.00 55.72 71 ASN A CA 1
ATOM 557 C C . ASN A 1 71 ? -6.188 14.058 -16.192 1.00 55.72 71 ASN A C 1
ATOM 559 O O . ASN A 1 71 ? -6.833 14.400 -17.177 1.00 55.72 71 ASN A O 1
ATOM 563 N N . LYS A 1 72 ? -5.605 14.961 -15.398 1.00 54.00 72 LYS A N 1
ATOM 564 C CA . LYS A 1 72 ? -5.275 16.306 -15.875 1.00 54.00 72 LYS A CA 1
ATOM 565 C C . LYS A 1 72 ? -3.971 16.194 -16.652 1.00 54.00 72 LYS A C 1
ATOM 567 O O . LYS A 1 72 ? -2.890 16.414 -16.117 1.00 54.00 72 LYS A O 1
ATOM 572 N N . LYS A 1 73 ? -4.097 15.766 -17.904 1.00 56.00 73 LYS A N 1
ATOM 573 C CA . LYS A 1 73 ? -3.104 16.048 -18.931 1.00 56.00 73 LYS A CA 1
ATOM 574 C C . LYS A 1 73 ? -3.494 17.417 -19.490 1.00 56.00 73 LYS A C 1
ATOM 576 O O . LYS A 1 73 ? -4.495 17.507 -20.194 1.00 56.00 73 LYS A O 1
ATOM 581 N N . LEU A 1 74 ? -2.798 18.459 -19.036 1.00 52.62 74 LEU A N 1
ATOM 582 C CA . LEU A 1 74 ? -2.757 19.761 -19.699 1.00 52.62 74 LEU A CA 1
ATOM 583 C C . LEU A 1 74 ? -1.383 19.878 -20.357 1.00 52.62 74 LEU A C 1
ATOM 585 O O . LEU A 1 74 ? -0.413 19.442 -19.691 1.00 52.62 74 LEU A O 1
#

Organism: Parelaphostrongylus tenuis (NCBI:txid148309)

pLDDT: mean 71.25, std 17.43, range [44.47, 94.44]

Sequence (74 aa):
MTQLGFYAKPFELSLLSLKNVIETDCPSYSKRVPNCQKCGQHGRKSRLKGHKRICPFKECKCAKVRSNSVNKKL

Radius of gyration: 22.93 Å; chains: 1; bounding box: 60×43×48 Å

InterPro domains:
  IPR001275 DM DNA-binding domain [PF00751] (32-64)
  IPR001275 DM DNA-binding domain [PS50809] (36-74)
  IPR001275 DM DNA-binding domain [SM00301] (32-74)
  IPR026607 DMRT family [PTHR12322] (31-64)
  IPR036407 DM DNA-binding domain superfamily [G3DSA:4.10.1040.10] (28-74)
  IPR036407 DM DNA-binding domain superfamily [SSF82927] (29-65)

Secondary structure (DSSP, 8-state):
---------TTHHHHHHHHHHHTTT---TTSPPPBPHHHHHTT---BSTTTTTT-TTTT---------------